Protein AF-A0A7V0RIB9-F1 (afdb_monomer_lite)

Secondary structure (DSSP, 8-state):
-----------TTTT--S-------PPP--EEEEEEETTTTEEEEEETTSPPPEEEEHHHHHHTT-S----

Structure (mmCIF, N/CA/C/O backbone):
data_AF-A0A7V0RIB9-F1
#
_entry.id   AF-A0A7V0RIB9-F1
#
loop_
_atom_site.group_PDB
_atom_site.id
_atom_site.type_symbol
_atom_site.label_atom_id
_atom_site.label_alt_id
_atom_site.label_comp_id
_atom_site.label_asym_id
_atom_site.label_entity_id
_atom_site.label_seq_id
_atom_site.pdbx_PDB_ins_code
_atom_site.Cartn_x
_atom_site.Cartn_y
_atom_site.Cartn_z
_atom_site.occupancy
_atom_site.B_iso_or_equiv
_atom_site.auth_seq_id
_atom_site.auth_comp_id
_atom_site.auth_asym_id
_atom_site.auth_atom_id
_atom_site.pdbx_PDB_model_num
ATOM 1 N N . MET A 1 1 ? 14.563 51.103 -44.477 1.00 60.22 1 MET A N 1
ATOM 2 C CA . MET A 1 1 ? 14.503 51.716 -43.133 1.00 60.22 1 MET A CA 1
ATOM 3 C C . MET A 1 1 ? 13.092 51.497 -42.596 1.00 60.22 1 MET A C 1
ATOM 5 O O . MET A 1 1 ? 12.162 52.069 -43.141 1.00 60.22 1 MET A O 1
ATOM 9 N N . GLY A 1 2 ? 12.943 50.586 -41.636 1.00 59.16 2 GLY A N 1
ATOM 10 C CA . GLY A 1 2 ? 11.698 50.077 -41.037 1.00 59.16 2 GLY A CA 1
ATOM 11 C C . GLY A 1 2 ? 12.088 49.081 -39.930 1.00 59.16 2 GLY A C 1
ATOM 12 O O . GLY A 1 2 ? 13.213 48.583 -39.978 1.00 59.16 2 GLY A O 1
ATOM 13 N N . PRO A 1 3 ? 11.273 48.906 -38.880 1.00 56.97 3 PRO A N 1
ATOM 14 C CA . PRO A 1 3 ? 11.709 49.096 -37.497 1.00 56.97 3 PRO A CA 1
ATOM 15 C C . PRO A 1 3 ? 12.606 47.990 -36.926 1.00 56.97 3 PRO A C 1
ATOM 17 O O . PRO A 1 3 ? 12.378 46.799 -37.112 1.00 56.97 3 PRO A O 1
ATOM 20 N N . LYS A 1 4 ? 13.596 48.429 -36.138 1.00 58.38 4 LYS A N 1
ATOM 21 C CA . LYS A 1 4 ? 14.287 47.631 -35.121 1.00 58.38 4 LYS A CA 1
ATOM 22 C C . LYS A 1 4 ? 13.255 47.211 -34.069 1.00 58.38 4 LYS A C 1
ATOM 24 O O . LYS A 1 4 ? 12.933 47.996 -33.186 1.00 58.38 4 LYS A O 1
ATOM 29 N N . GLY A 1 5 ? 12.731 45.999 -34.185 1.00 47.72 5 GLY A N 1
ATOM 30 C CA . GLY A 1 5 ? 11.962 45.346 -33.133 1.00 47.72 5 GLY A CA 1
ATOM 31 C C . GLY A 1 5 ? 12.732 44.121 -32.675 1.00 47.72 5 GLY A C 1
ATOM 32 O O . GLY A 1 5 ? 12.909 43.195 -33.458 1.00 47.72 5 GLY A O 1
ATOM 33 N N . SER A 1 6 ? 13.225 44.135 -31.440 1.00 64.25 6 SER A N 1
ATOM 34 C CA . SER A 1 6 ? 13.570 42.898 -30.741 1.00 64.25 6 SER A CA 1
ATOM 35 C C . SER A 1 6 ? 12.271 42.358 -30.152 1.00 64.25 6 SER A C 1
ATOM 37 O O . SER A 1 6 ? 11.701 43.053 -29.309 1.00 64.25 6 SER A O 1
ATOM 39 N N . PRO A 1 7 ? 11.780 41.170 -30.532 1.00 56.75 7 PRO A N 1
ATOM 40 C CA . PRO A 1 7 ? 10.802 40.479 -29.723 1.00 56.75 7 PRO A CA 1
ATOM 41 C C . PRO A 1 7 ? 11.571 39.717 -28.646 1.00 56.75 7 PRO A C 1
ATOM 43 O O . PRO A 1 7 ? 12.384 38.836 -28.917 1.00 56.75 7 PRO A O 1
ATOM 46 N N . TYR A 1 8 ? 11.395 40.231 -27.438 1.00 58.09 8 TYR A N 1
ATOM 47 C CA . TYR A 1 8 ? 11.337 39.528 -26.166 1.00 58.09 8 TYR A CA 1
ATOM 48 C C . TYR A 1 8 ? 11.301 37.990 -26.252 1.00 58.09 8 TYR A C 1
ATOM 50 O O . TYR A 1 8 ? 10.569 37.408 -27.049 1.00 58.09 8 TYR A O 1
ATOM 58 N N . ILE A 1 9 ? 12.087 37.345 -25.393 1.00 55.94 9 ILE A N 1
ATOM 59 C CA . ILE A 1 9 ? 12.055 35.900 -25.174 1.00 55.94 9 ILE A CA 1
ATOM 60 C C . ILE A 1 9 ? 10.784 35.612 -24.359 1.00 55.94 9 ILE A C 1
ATOM 62 O O . ILE A 1 9 ? 10.798 35.745 -23.140 1.00 55.94 9 ILE A O 1
ATOM 66 N N . ASP A 1 10 ? 9.680 35.290 -25.033 1.00 53.22 10 ASP A N 1
ATOM 67 C CA . ASP A 1 10 ? 8.415 34.846 -24.416 1.00 53.22 10 ASP A CA 1
ATOM 68 C C . ASP A 1 10 ? 8.311 33.309 -24.361 1.00 53.22 10 ASP A C 1
ATOM 70 O O . ASP A 1 10 ? 7.224 32.739 -24.289 1.00 53.22 10 ASP A O 1
ATOM 74 N N . ASP A 1 11 ? 9.444 32.610 -24.387 1.00 48.41 11 ASP A N 1
ATOM 75 C CA . ASP A 1 11 ? 9.467 31.156 -24.292 1.00 48.41 11 ASP A CA 1
ATOM 76 C C . ASP A 1 11 ? 9.578 30.742 -22.819 1.00 48.41 11 ASP A C 1
ATOM 78 O O . ASP A 1 11 ? 10.655 30.523 -22.265 1.00 48.41 11 ASP A O 1
ATOM 82 N N . VAL A 1 12 ? 8.411 30.605 -22.183 1.00 54.06 12 VAL A N 1
ATOM 83 C CA . VAL A 1 12 ? 8.204 29.933 -20.880 1.00 54.06 12 VAL A CA 1
ATOM 84 C C . VAL A 1 12 ? 8.482 28.415 -20.973 1.00 54.06 12 VAL A C 1
ATOM 86 O O . VAL A 1 12 ? 8.277 27.653 -20.034 1.00 54.06 12 VAL A O 1
ATOM 89 N N . THR A 1 13 ? 8.982 27.962 -22.114 1.00 51.88 13 THR A N 1
ATOM 90 C CA . THR A 1 13 ? 9.163 26.569 -22.528 1.00 51.88 13 THR A CA 1
ATOM 91 C C . THR A 1 13 ? 10.434 25.933 -21.964 1.00 51.88 13 THR A C 1
ATOM 93 O O . THR A 1 13 ? 10.770 24.800 -22.290 1.00 51.88 13 THR A O 1
ATOM 96 N N . GLN A 1 14 ? 11.142 26.628 -21.069 1.00 52.19 14 GLN A N 1
ATOM 97 C CA . GLN A 1 14 ? 12.291 26.083 -20.343 1.00 52.19 14 GLN A CA 1
ATOM 98 C C . GLN A 1 14 ? 11.926 25.678 -18.907 1.00 52.19 14 GLN A C 1
ATOM 100 O O . GLN A 1 14 ? 12.672 25.934 -17.965 1.00 52.19 14 GLN A O 1
ATOM 105 N N . LEU A 1 15 ? 10.766 25.039 -18.735 1.00 52.66 15 LEU A N 1
ATOM 106 C CA . LEU A 1 15 ? 10.421 24.301 -17.513 1.00 52.66 15 LEU A CA 1
ATOM 107 C C . LEU A 1 15 ? 10.143 22.810 -17.768 1.00 52.66 15 LEU A C 1
ATOM 109 O O . LEU A 1 15 ? 9.795 22.084 -16.843 1.00 52.66 15 LEU A O 1
ATOM 113 N N . GLU A 1 16 ? 10.341 22.341 -19.000 1.00 47.66 16 GLU A N 1
ATOM 114 C CA . GLU A 1 16 ? 10.094 20.953 -19.411 1.00 47.66 16 GLU A CA 1
ATOM 115 C C . GLU A 1 16 ? 11.408 20.179 -19.620 1.00 47.66 16 GLU A C 1
ATOM 117 O O . GLU A 1 16 ? 11.524 19.348 -20.509 1.00 47.66 16 GLU A O 1
ATOM 122 N N . ALA A 1 17 ? 12.434 20.462 -18.810 1.00 50.66 17 ALA A N 1
ATOM 123 C CA . ALA A 1 17 ? 13.756 19.832 -18.914 1.00 50.66 17 ALA A CA 1
ATOM 124 C C . ALA A 1 17 ? 14.164 19.086 -17.631 1.00 50.66 17 ALA A C 1
ATOM 126 O O . ALA A 1 17 ? 15.289 19.227 -17.153 1.00 50.66 17 ALA A O 1
ATOM 127 N N . ALA A 1 18 ? 13.248 18.311 -17.043 1.00 48.69 18 ALA A N 1
ATOM 128 C CA . ALA A 1 18 ? 13.580 17.420 -15.928 1.00 48.69 18 ALA A CA 1
ATOM 129 C C . ALA A 1 18 ? 12.637 16.209 -15.819 1.00 48.69 18 ALA A C 1
ATOM 131 O O . ALA A 1 18 ? 12.037 16.003 -14.767 1.00 48.69 18 ALA A O 1
ATOM 132 N N . ALA A 1 19 ? 12.482 15.410 -16.880 1.00 54.41 19 ALA A N 1
ATOM 133 C CA . ALA A 1 19 ? 11.929 14.052 -16.747 1.00 54.41 19 ALA A CA 1
ATOM 134 C C . ALA A 1 19 ? 12.220 13.125 -17.949 1.00 54.41 19 ALA A C 1
ATOM 136 O O . ALA A 1 19 ? 11.440 12.212 -18.203 1.00 54.41 19 ALA A O 1
ATOM 137 N N . GLU A 1 20 ? 13.301 13.335 -18.703 1.00 56.56 20 GLU A N 1
ATOM 138 C CA . GLU A 1 20 ? 13.740 12.359 -19.712 1.00 56.56 20 GLU A CA 1
ATOM 139 C C . GLU A 1 20 ? 14.887 11.512 -19.133 1.00 56.56 20 GLU A C 1
ATOM 141 O O . GLU A 1 20 ? 15.779 12.048 -18.481 1.00 56.56 20 GLU A O 1
ATOM 146 N N . ASP A 1 21 ? 14.810 10.194 -19.343 1.00 55.06 21 ASP A N 1
ATOM 147 C CA . ASP A 1 21 ? 15.700 9.112 -18.876 1.00 55.06 21 ASP A CA 1
ATOM 148 C C . ASP A 1 21 ? 15.504 8.546 -17.458 1.00 55.06 21 ASP A C 1
ATOM 150 O O . ASP A 1 21 ? 16.396 8.519 -16.610 1.00 55.06 21 ASP A O 1
ATOM 154 N N . ALA A 1 22 ? 14.348 7.913 -17.256 1.00 63.06 22 ALA A N 1
ATOM 155 C CA . ALA A 1 22 ? 14.262 6.729 -16.407 1.00 63.06 22 ALA A CA 1
ATOM 156 C C . ALA A 1 22 ? 13.475 5.639 -17.145 1.00 63.06 22 ALA A C 1
ATOM 158 O O . ALA A 1 22 ? 12.300 5.405 -16.862 1.00 63.06 22 ALA A O 1
ATOM 15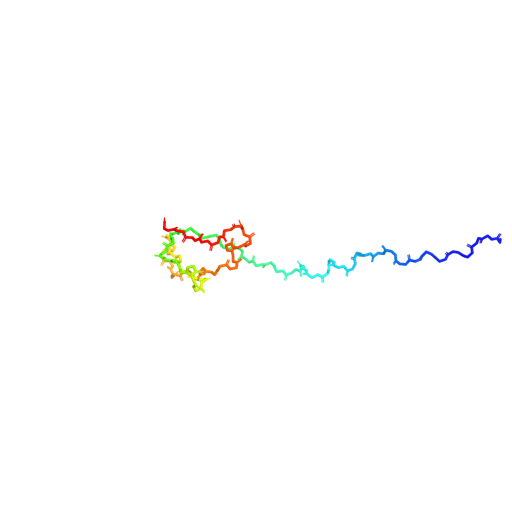9 N N . SER A 1 23 ? 14.111 4.964 -18.109 1.00 63.00 23 SER A N 1
ATOM 160 C CA . SER A 1 23 ? 13.626 3.674 -18.614 1.00 63.00 23 SER A CA 1
ATOM 161 C C . SER A 1 23 ? 13.800 2.622 -17.512 1.00 63.00 23 SER A C 1
ATOM 163 O O . SER A 1 23 ? 14.705 1.791 -17.552 1.00 63.00 23 SER A O 1
ATOM 165 N N . ALA A 1 24 ? 13.002 2.735 -16.454 1.00 71.31 24 ALA A N 1
ATOM 166 C CA . ALA A 1 24 ? 12.925 1.732 -15.413 1.00 71.31 24 ALA A CA 1
ATOM 167 C C . ALA A 1 24 ? 12.115 0.558 -15.960 1.00 71.31 24 ALA A C 1
ATOM 169 O O . ALA A 1 24 ? 11.008 0.757 -16.463 1.00 71.31 24 ALA A O 1
ATOM 170 N N . ASP A 1 25 ? 12.655 -0.653 -15.852 1.00 81.12 25 ASP A N 1
ATOM 171 C CA . ASP A 1 25 ? 11.878 -1.866 -16.077 1.00 81.12 25 ASP A CA 1
ATOM 172 C C . ASP A 1 25 ? 10.708 -1.869 -15.083 1.00 81.12 25 ASP A C 1
ATOM 174 O O . ASP A 1 25 ? 10.886 -2.050 -13.876 1.00 81.12 25 ASP A O 1
ATOM 178 N N . VAL A 1 26 ? 9.504 -1.588 -15.583 1.00 82.31 26 VAL A N 1
ATOM 179 C CA . VAL A 1 26 ? 8.286 -1.618 -14.774 1.00 82.31 26 VAL A CA 1
ATOM 180 C C . VAL A 1 26 ? 7.893 -3.075 -14.598 1.00 82.31 26 VAL A C 1
ATOM 182 O O . VAL A 1 26 ? 7.578 -3.766 -15.565 1.00 82.31 26 VAL A O 1
ATOM 185 N N . ILE A 1 27 ? 7.909 -3.538 -13.353 1.00 86.19 27 ILE A N 1
ATOM 186 C CA . ILE A 1 27 ? 7.459 -4.880 -12.992 1.00 86.19 27 ILE A CA 1
ATOM 187 C C . ILE A 1 27 ? 6.081 -4.748 -12.350 1.00 86.19 27 ILE A C 1
ATOM 189 O O . ILE A 1 27 ? 5.925 -4.071 -11.333 1.00 86.19 27 ILE A O 1
ATOM 193 N N . GLU A 1 28 ? 5.084 -5.398 -12.946 1.00 89.31 28 GLU A N 1
ATOM 194 C CA . GLU A 1 28 ? 3.738 -5.497 -12.385 1.00 89.31 28 GLU A CA 1
ATOM 195 C C . GLU A 1 28 ? 3.667 -6.674 -11.404 1.00 89.31 28 GLU A C 1
ATOM 197 O O . GLU A 1 28 ? 4.095 -7.789 -11.715 1.00 89.31 28 GLU A O 1
ATOM 202 N N . ILE A 1 29 ? 3.145 -6.429 -10.201 1.00 89.81 29 ILE A N 1
ATOM 203 C CA . ILE A 1 29 ? 2.995 -7.441 -9.153 1.00 89.81 29 ILE A CA 1
ATOM 204 C C . ILE A 1 29 ? 1.591 -7.325 -8.559 1.00 89.81 29 ILE A C 1
ATOM 206 O O . ILE A 1 29 ? 1.192 -6.246 -8.124 1.00 89.81 29 ILE A O 1
ATOM 210 N N . ALA A 1 30 ? 0.874 -8.448 -8.504 1.00 92.19 30 ALA A N 1
ATOM 211 C CA . ALA A 1 30 ? -0.410 -8.575 -7.820 1.00 92.19 30 ALA A CA 1
ATOM 212 C C . ALA A 1 30 ? -0.236 -9.207 -6.428 1.00 92.19 30 ALA A C 1
ATOM 214 O O . ALA A 1 30 ? 0.670 -10.020 -6.205 1.00 92.19 30 ALA A O 1
ATOM 215 N N . GLY A 1 31 ? -1.089 -8.804 -5.490 1.00 92.69 31 GLY A N 1
ATOM 216 C CA . GLY A 1 31 ? -1.080 -9.283 -4.113 1.00 92.69 31 GLY A CA 1
ATOM 217 C C . GLY A 1 31 ? -2.128 -8.591 -3.247 1.00 92.69 31 GLY A C 1
ATOM 218 O O . GLY A 1 31 ? -2.828 -7.684 -3.702 1.00 92.69 31 GLY A O 1
ATOM 219 N N . ALA A 1 32 ? -2.199 -8.994 -1.980 1.00 93.75 32 ALA A N 1
ATOM 220 C CA . ALA A 1 32 ? -3.116 -8.436 -0.987 1.00 93.75 32 ALA A CA 1
ATOM 221 C C . ALA A 1 32 ? -2.386 -7.546 0.027 1.00 93.75 32 ALA A C 1
ATOM 223 O O . ALA A 1 32 ? -1.216 -7.767 0.353 1.00 93.75 32 ALA A O 1
ATOM 224 N N . ILE A 1 33 ? -3.077 -6.541 0.568 1.00 93.50 33 ILE A N 1
ATOM 225 C CA . ILE A 1 33 ? -2.529 -5.704 1.639 1.00 93.50 33 ILE A CA 1
ATOM 226 C C . ILE A 1 33 ? -2.489 -6.533 2.917 1.00 93.50 33 ILE A C 1
ATOM 228 O O . ILE A 1 33 ? -3.512 -6.967 3.430 1.00 93.50 33 ILE A O 1
ATOM 232 N N . LYS A 1 34 ? -1.288 -6.732 3.456 1.00 93.62 34 LYS A N 1
ATOM 233 C CA . LYS A 1 34 ? -1.089 -7.438 4.723 1.00 93.62 34 LYS A CA 1
ATOM 234 C C . LYS A 1 34 ? -1.578 -6.606 5.896 1.00 93.62 34 LYS A C 1
ATOM 236 O O . LYS A 1 34 ? -2.176 -7.121 6.831 1.00 93.62 34 LYS A O 1
ATOM 241 N N . TRP A 1 35 ? -1.211 -5.329 5.876 1.00 94.00 35 TRP A N 1
ATOM 242 C CA . TRP A 1 35 ? -1.633 -4.308 6.823 1.00 94.00 35 TRP A CA 1
ATOM 243 C C . TRP A 1 35 ? -1.166 -2.940 6.327 1.00 94.00 35 TRP A C 1
ATOM 245 O O . TRP A 1 35 ? -0.156 -2.825 5.626 1.00 94.00 35 TRP A O 1
ATOM 255 N N . PHE A 1 36 ? -1.861 -1.890 6.752 1.00 93.56 36 PHE A N 1
ATOM 256 C CA . PHE A 1 36 ? -1.462 -0.509 6.511 1.00 93.56 36 PHE A CA 1
ATOM 257 C C . PHE A 1 36 ? -1.765 0.348 7.739 1.00 93.56 36 PHE A C 1
ATOM 259 O O . PHE A 1 36 ? -2.878 0.332 8.262 1.00 93.56 36 PHE A O 1
ATOM 266 N N . ASP A 1 37 ? -0.773 1.104 8.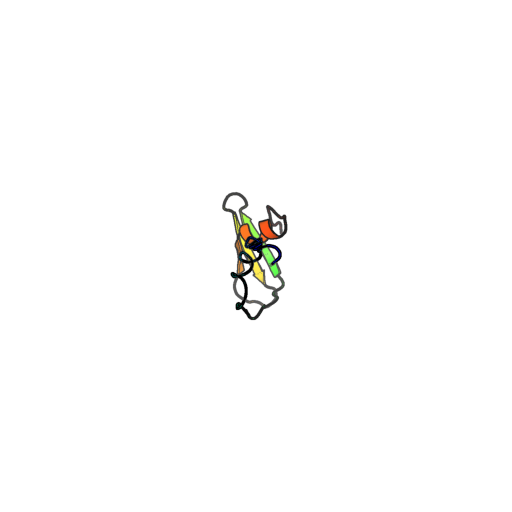205 1.00 92.19 37 ASP A N 1
ATOM 267 C CA . ASP A 1 37 ? -0.931 2.043 9.313 1.00 92.19 37 ASP A CA 1
ATOM 268 C C . ASP A 1 37 ? -1.040 3.461 8.748 1.00 92.19 37 ASP A C 1
ATOM 270 O O . ASP A 1 37 ? -0.049 4.076 8.349 1.00 92.19 37 ASP A O 1
ATOM 274 N N . ALA A 1 38 ? -2.262 3.993 8.718 1.00 89.62 38 ALA A N 1
ATOM 275 C CA . ALA A 1 38 ? -2.533 5.331 8.200 1.00 89.62 38 ALA A CA 1
ATOM 276 C C . ALA A 1 38 ? -1.893 6.451 9.037 1.00 89.62 38 ALA A C 1
ATOM 278 O O . ALA A 1 38 ? -1.553 7.498 8.488 1.00 89.62 38 ALA A O 1
ATOM 279 N N . ALA A 1 39 ? -1.699 6.238 10.344 1.00 90.62 39 ALA A N 1
ATOM 280 C CA . ALA A 1 39 ? -1.063 7.224 11.215 1.00 90.62 39 ALA A CA 1
ATOM 281 C C . ALA A 1 39 ? 0.443 7.305 10.943 1.00 90.62 39 ALA A C 1
ATOM 283 O O . ALA A 1 39 ? 1.018 8.393 10.960 1.00 90.62 39 ALA A O 1
ATOM 284 N N . LYS A 1 40 ? 1.077 6.161 10.655 1.00 92.19 40 LYS A N 1
ATOM 285 C CA . LYS A 1 40 ? 2.493 6.106 10.266 1.00 92.19 40 LYS A CA 1
ATOM 286 C C . LYS A 1 40 ? 2.733 6.369 8.778 1.00 92.19 40 LYS A C 1
ATOM 288 O O . LYS A 1 40 ? 3.841 6.748 8.411 1.00 92.19 40 LYS A O 1
ATOM 293 N N . GLY A 1 41 ? 1.727 6.171 7.928 1.00 92.12 41 GLY A N 1
ATOM 294 C CA . GLY A 1 41 ? 1.804 6.396 6.485 1.00 92.12 41 GLY A CA 1
ATOM 2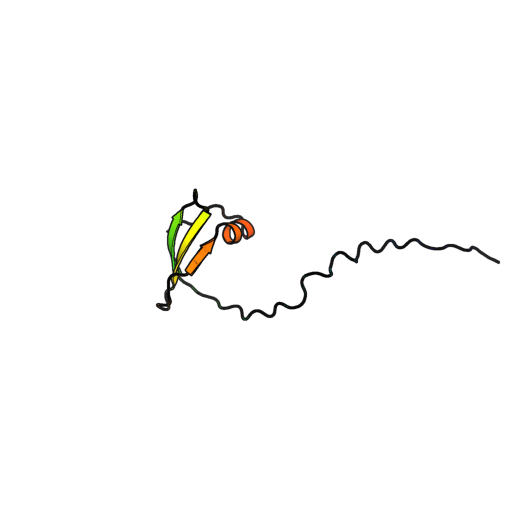95 C C . GLY A 1 41 ? 2.530 5.296 5.704 1.00 92.12 41 GLY A C 1
ATOM 296 O O . GLY A 1 41 ? 3.031 5.563 4.610 1.00 92.12 41 GLY A O 1
ATOM 297 N N . TYR A 1 42 ? 2.607 4.075 6.235 1.00 94.50 42 TYR A N 1
ATOM 298 C CA . TYR A 1 42 ? 3.179 2.937 5.513 1.00 94.50 42 TYR A CA 1
ATOM 299 C C . TYR A 1 42 ? 2.514 1.609 5.888 1.00 94.50 42 TYR A C 1
ATOM 301 O O . TYR A 1 42 ? 1.858 1.483 6.924 1.00 94.50 42 TYR A O 1
ATOM 309 N N . GLY A 1 43 ? 2.705 0.613 5.029 1.00 94.81 43 GLY A N 1
ATOM 310 C CA . GLY A 1 43 ? 2.206 -0.746 5.195 1.00 94.81 43 GLY A CA 1
ATOM 311 C C . GLY A 1 43 ? 2.956 -1.736 4.318 1.00 94.81 43 GLY A C 1
ATOM 312 O O . GLY A 1 43 ? 3.989 -1.401 3.737 1.00 94.81 43 GLY A O 1
ATOM 313 N N . PHE A 1 44 ? 2.426 -2.950 4.217 1.00 95.50 44 PHE A N 1
ATOM 314 C CA . PHE A 1 44 ? 3.019 -4.015 3.412 1.00 95.50 44 PHE A CA 1
ATOM 315 C C . PHE A 1 44 ? 1.975 -4.739 2.569 1.00 95.50 44 PHE A C 1
ATOM 317 O O . PHE A 1 44 ? 0.837 -4.931 3.000 1.00 95.50 44 PHE A O 1
ATOM 324 N N . ILE A 1 45 ? 2.402 -5.181 1.390 1.00 94.75 45 ILE A N 1
ATOM 325 C CA . ILE A 1 45 ? 1.645 -6.030 0.470 1.00 94.75 45 ILE A CA 1
ATOM 326 C C . ILE A 1 45 ? 2.312 -7.405 0.441 1.00 94.75 45 ILE A C 1
ATOM 328 O O . ILE A 1 45 ? 3.536 -7.496 0.343 1.00 94.75 45 ILE A O 1
ATOM 332 N N . VAL A 1 46 ? 1.512 -8.464 0.523 1.00 95.25 46 VAL A N 1
ATOM 333 C CA . VAL A 1 46 ? 1.954 -9.845 0.302 1.00 95.25 46 VAL A CA 1
ATOM 334 C C . VAL A 1 46 ? 1.664 -10.190 -1.156 1.00 95.25 46 VAL A C 1
ATOM 336 O O . VAL A 1 46 ? 0.493 -10.220 -1.535 1.00 95.25 46 VAL A O 1
ATOM 339 N N . PRO A 1 47 ? 2.693 -10.416 -1.986 1.00 95.94 47 PRO A N 1
ATOM 340 C CA . PRO A 1 47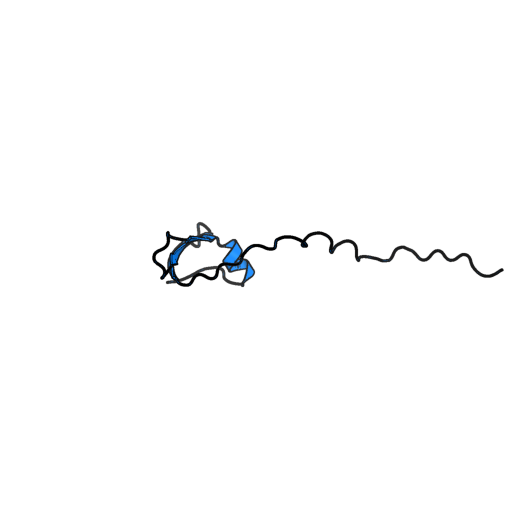 ? 2.498 -10.732 -3.391 1.00 95.94 47 PRO A CA 1
ATOM 341 C C . PRO A 1 47 ? 2.110 -12.204 -3.597 1.00 95.94 47 PRO A C 1
ATOM 343 O O . PRO A 1 47 ? 2.614 -13.101 -2.918 1.00 95.94 47 PRO A O 1
ATOM 346 N N . ASP A 1 48 ? 1.262 -12.471 -4.591 1.00 93.00 48 ASP A N 1
ATOM 347 C CA . ASP A 1 48 ? 0.731 -13.822 -4.861 1.00 93.00 48 ASP A CA 1
ATOM 348 C C . ASP A 1 48 ? 1.787 -14.782 -5.434 1.00 93.00 48 ASP A C 1
ATOM 350 O O . ASP A 1 48 ? 1.647 -16.003 -5.398 1.00 93.00 48 ASP A O 1
ATOM 354 N N . ASN A 1 49 ? 2.877 -14.228 -5.961 1.00 89.00 49 ASN A N 1
ATOM 355 C CA . ASN A 1 49 ? 3.996 -14.968 -6.541 1.00 89.00 49 ASN A CA 1
ATOM 356 C C . ASN A 1 49 ? 4.968 -15.543 -5.490 1.00 89.00 49 ASN A C 1
ATOM 358 O O . ASN A 1 49 ? 5.983 -16.134 -5.861 1.00 89.00 49 ASN A O 1
ATOM 362 N N . GLY A 1 50 ? 4.683 -15.367 -4.193 1.00 87.38 50 GLY A N 1
ATOM 363 C CA . GLY A 1 50 ? 5.514 -15.877 -3.100 1.00 87.38 50 GLY A CA 1
ATOM 364 C C . GLY A 1 50 ? 6.830 -15.120 -2.902 1.00 87.38 50 GLY A C 1
ATOM 365 O O . GLY A 1 50 ? 7.724 -15.621 -2.217 1.00 87.38 50 GLY A O 1
ATOM 366 N N . MET A 1 51 ? 6.973 -13.932 -3.501 1.00 90.94 51 MET A N 1
ATOM 367 C CA . MET A 1 51 ? 8.073 -13.020 -3.193 1.00 90.94 51 MET A CA 1
ATOM 368 C C . MET A 1 51 ? 7.950 -12.448 -1.772 1.00 90.94 51 MET A C 1
ATOM 370 O O . MET A 1 51 ? 6.957 -12.636 -1.072 1.00 90.94 51 MET A O 1
ATOM 374 N N . ALA A 1 52 ? 8.998 -11.749 -1.337 1.00 93.50 52 ALA A N 1
ATOM 375 C CA . ALA A 1 52 ? 8.997 -11.058 -0.056 1.00 93.50 52 ALA A CA 1
ATOM 376 C C . ALA A 1 52 ? 7.931 -9.949 0.003 1.00 93.50 52 ALA A C 1
ATOM 378 O O . ALA A 1 52 ? 7.549 -9.384 -1.023 1.00 93.50 52 ALA A O 1
ATOM 379 N N . ASP A 1 53 ? 7.510 -9.615 1.225 1.00 94.50 53 ASP A N 1
ATOM 380 C CA . ASP A 1 53 ? 6.580 -8.518 1.486 1.00 94.50 53 ASP A CA 1
ATOM 381 C C . ASP A 1 53 ? 7.094 -7.203 0.867 1.00 94.50 53 ASP A C 1
ATOM 383 O O . ASP A 1 53 ? 8.245 -6.799 1.065 1.00 94.50 53 ASP A O 1
ATOM 387 N N . ILE A 1 54 ? 6.215 -6.510 0.148 1.00 93.75 54 ILE A N 1
ATOM 388 C CA . ILE A 1 54 ? 6.523 -5.261 -0.550 1.00 93.75 54 ILE A CA 1
ATOM 389 C C . ILE A 1 54 ? 6.103 -4.090 0.334 1.00 93.75 54 ILE A C 1
ATOM 391 O O . ILE A 1 54 ? 4.952 -4.012 0.762 1.00 93.75 54 ILE A O 1
ATOM 395 N N . LEU A 1 55 ? 7.022 -3.160 0.599 1.00 94.31 55 LEU A N 1
ATOM 396 C CA . LEU A 1 55 ? 6.723 -1.945 1.358 1.00 94.31 55 LEU A CA 1
ATOM 397 C C . LEU A 1 55 ? 5.843 -0.995 0.530 1.00 94.31 55 LEU A C 1
ATOM 399 O O . LEU A 1 55 ? 6.233 -0.567 -0.556 1.00 94.31 55 LEU A O 1
ATOM 403 N N . LEU A 1 56 ? 4.700 -0.595 1.087 1.00 92.00 56 LEU A N 1
ATOM 404 C CA . LEU A 1 56 ? 3.801 0.407 0.517 1.00 92.00 56 LEU A CA 1
ATOM 405 C C . LEU A 1 56 ? 3.886 1.711 1.319 1.00 92.00 56 LEU A C 1
ATOM 407 O O . LEU A 1 56 ? 3.551 1.740 2.503 1.00 92.00 56 LEU A O 1
ATOM 411 N N . HIS A 1 57 ? 4.289 2.808 0.674 1.00 94.00 57 HIS A N 1
ATOM 412 C CA . HIS A 1 57 ? 4.341 4.138 1.291 1.00 94.00 57 HIS A CA 1
ATOM 413 C C . HIS A 1 57 ? 3.152 5.009 0.861 1.00 94.00 57 HIS A C 1
ATOM 415 O O . HIS A 1 57 ? 2.768 5.018 -0.310 1.00 94.00 57 HIS A O 1
ATOM 421 N N . VAL A 1 58 ? 2.608 5.814 1.781 1.00 91.19 58 VAL A N 1
ATOM 422 C CA . VAL A 1 58 ? 1.419 6.660 1.551 1.00 91.19 58 VAL A CA 1
ATOM 423 C C . VAL A 1 58 ? 1.581 7.657 0.400 1.00 91.19 58 VAL A C 1
ATOM 425 O O . VAL A 1 58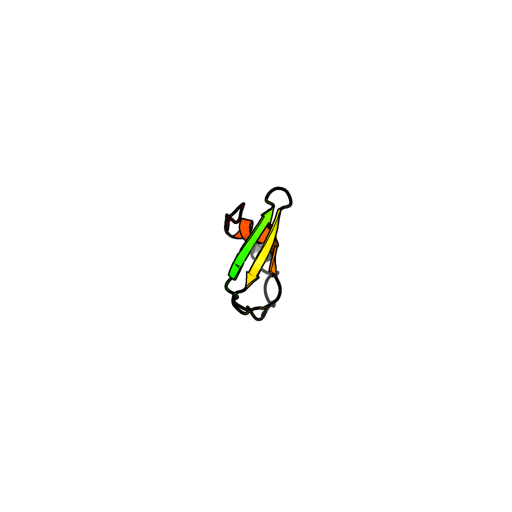 ? 0.595 8.053 -0.211 1.00 91.19 58 VAL A O 1
ATOM 428 N N . THR A 1 59 ? 2.809 8.058 0.059 1.00 87.69 59 THR A N 1
ATOM 429 C CA . THR A 1 59 ? 3.061 8.941 -1.095 1.00 87.69 59 THR A CA 1
ATOM 430 C C . THR A 1 59 ? 2.561 8.335 -2.406 1.00 87.69 59 THR A C 1
ATOM 432 O O . THR A 1 59 ? 2.058 9.074 -3.247 1.00 87.69 59 THR A O 1
ATOM 435 N N . VAL A 1 60 ? 2.662 7.010 -2.565 1.00 85.50 60 VAL A N 1
ATOM 436 C CA . VAL A 1 60 ? 2.183 6.307 -3.766 1.00 85.50 60 VAL A CA 1
ATOM 437 C C . VAL A 1 60 ? 0.659 6.363 -3.821 1.00 85.50 60 VAL A C 1
ATOM 439 O O . VAL A 1 60 ? 0.103 6.818 -4.810 1.00 85.50 60 VAL A O 1
ATOM 442 N N . LEU A 1 61 ? -0.011 6.042 -2.710 1.00 85.06 61 LEU A N 1
ATOM 443 C CA . LEU A 1 61 ? -1.471 6.125 -2.600 1.00 85.06 61 LEU A CA 1
ATOM 444 C C . LEU A 1 61 ? -1.990 7.541 -2.877 1.00 85.06 61 LEU A C 1
ATOM 446 O O . LEU A 1 61 ? -2.953 7.717 -3.617 1.00 85.06 61 LEU A O 1
ATOM 450 N N . ARG A 1 62 ? -1.327 8.565 -2.325 1.00 85.94 62 ARG A N 1
ATOM 451 C CA . ARG A 1 62 ? -1.729 9.970 -2.497 1.00 85.94 62 ARG A CA 1
ATOM 452 C C . ARG A 1 62 ? -1.636 10.442 -3.939 1.00 85.94 62 ARG A C 1
ATOM 454 O O . ARG A 1 62 ? -2.444 11.278 -4.331 1.00 85.94 62 ARG A O 1
ATOM 461 N N . ARG A 1 63 ? -0.668 9.932 -4.706 1.00 79.81 63 ARG A N 1
ATOM 462 C CA . ARG A 1 63 ? -0.540 10.233 -6.137 1.00 79.81 63 ARG A CA 1
ATOM 463 C C . ARG A 1 63 ? -1.784 9.795 -6.910 1.00 79.81 63 ARG A C 1
ATOM 465 O O . ARG A 1 63 ? -2.216 10.520 -7.799 1.00 79.81 63 ARG A O 1
ATOM 472 N N . ASP A 1 64 ? -2.389 8.692 -6.485 1.00 80.75 64 ASP A N 1
ATOM 473 C CA . ASP A 1 64 ? -3.591 8.119 -7.091 1.00 80.75 64 ASP A CA 1
ATOM 474 C C . ASP A 1 64 ? -4.888 8.561 -6.377 1.00 80.75 64 ASP A C 1
ATOM 476 O O . ASP A 1 64 ? -5.974 8.075 -6.675 1.00 80.75 64 ASP A O 1
ATOM 480 N N . GLY A 1 65 ? -4.803 9.515 -5.438 1.00 84.12 65 GLY A N 1
ATOM 481 C CA . GLY A 1 65 ? -5.957 10.073 -4.719 1.00 84.12 65 GLY A CA 1
ATOM 482 C C . GLY A 1 65 ? -6.422 9.269 -3.498 1.00 84.12 65 GLY A C 1
ATOM 483 O O . GLY A 1 65 ? -7.432 9.612 -2.883 1.00 84.12 65 GLY A O 1
ATOM 484 N N . HIS A 1 66 ? -5.680 8.238 -3.099 1.00 81.62 66 HIS A N 1
ATOM 485 C CA . HIS A 1 66 ? -5.983 7.397 -1.944 1.00 81.62 66 HIS A CA 1
ATOM 486 C C . HIS A 1 66 ? -5.223 7.860 -0.690 1.00 81.62 66 HIS A C 1
ATOM 488 O O . HIS A 1 66 ? -4.057 8.251 -0.735 1.00 81.62 66 HIS A O 1
ATOM 494 N N . GLN A 1 67 ? -5.884 7.820 0.470 1.00 77.56 67 GLN A N 1
ATOM 495 C CA . GLN A 1 67 ? -5.273 8.190 1.759 1.00 77.56 67 GLN A CA 1
ATOM 496 C C . GLN A 1 67 ? -4.960 6.976 2.637 1.00 77.56 67 GLN A C 1
ATOM 498 O O . GLN A 1 67 ? -4.090 7.049 3.505 1.00 77.56 67 GLN A O 1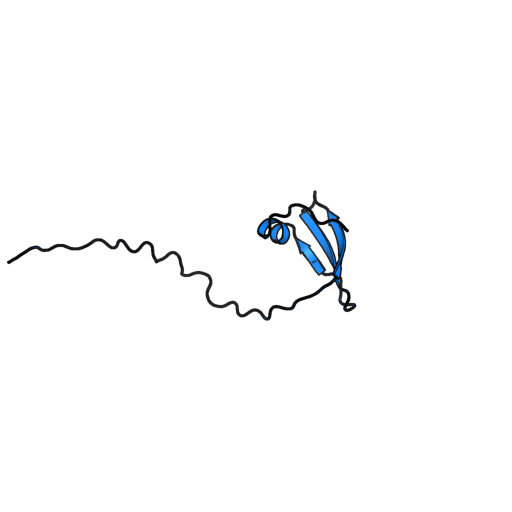
ATOM 503 N N . THR A 1 68 ? -5.660 5.868 2.406 1.00 78.00 68 THR A N 1
ATOM 504 C CA . THR A 1 68 ? -5.569 4.624 3.167 1.00 78.00 68 THR A CA 1
ATOM 505 C C . THR A 1 68 ? -5.741 3.439 2.226 1.00 78.00 68 THR A C 1
ATOM 507 O O . THR A 1 68 ? -6.300 3.578 1.137 1.00 78.00 68 THR A O 1
ATOM 510 N N . ALA A 1 69 ? -5.243 2.282 2.648 1.00 78.31 69 ALA A N 1
ATOM 511 C CA . ALA A 1 69 ? -5.397 1.025 1.939 1.00 78.31 69 ALA A CA 1
ATOM 512 C C . ALA A 1 69 ? -5.927 -0.010 2.941 1.00 78.31 69 ALA A C 1
ATOM 514 O O . ALA A 1 69 ? -5.351 -0.162 4.020 1.00 78.31 69 ALA A O 1
ATOM 515 N N . TYR A 1 70 ? -7.060 -0.634 2.624 1.00 76.75 70 TYR A N 1
ATOM 516 C CA . TYR A 1 70 ? -7.701 -1.654 3.457 1.00 76.75 70 TYR A CA 1
ATOM 517 C C . TYR A 1 70 ? -7.448 -3.041 2.856 1.00 76.75 70 TYR A C 1
ATOM 519 O O . TYR A 1 70 ? -7.206 -3.137 1.655 1.00 76.75 70 TYR A O 1
ATOM 527 N N . GLU A 1 71 ? -7.473 -4.067 3.709 1.00 73.44 71 GLU A N 1
ATOM 528 C CA . GLU A 1 71 ? -7.494 -5.492 3.332 1.00 73.44 71 GLU A CA 1
ATOM 529 C C . GLU A 1 71 ? -8.629 -5.817 2.352 1.00 73.44 71 GLU A C 1
ATOM 531 O O . GLU A 1 71 ? -9.762 -5.328 2.585 1.00 73.44 71 GLU A O 1
#

Radius of gyration: 23.1 Å; chains: 1; bounding box: 23×68×54 Å

Sequence (71 aa):
MGPKGSPYIDDVTQLEAAAEDASADVIEIAGAIKWFDAAKGYGFIVPDNGMADILLHVTVLRRDGHQTAYE

Foldseek 3Di:
DDDDDDDDPPCPVVPPPPDPDDPDPDDDFDFAWPDADLVVQKGWTCTPVRDDIDIDGQVVLVVVPHSDDDD

pLDDT: mean 77.72, std 16.71, range [47.66, 95.94]